Protein AF-A0A6M0D667-F1 (afdb_monomer_lite)

Structure (mmCIF, N/CA/C/O backbone):
data_AF-A0A6M0D667-F1
#
_entry.id   AF-A0A6M0D667-F1
#
loop_
_atom_site.group_PDB
_atom_site.id
_atom_site.type_symbol
_atom_site.label_atom_id
_atom_site.label_alt_id
_atom_site.label_comp_id
_atom_site.label_asym_id
_atom_site.label_entity_id
_atom_site.label_seq_id
_atom_site.pdbx_PDB_ins_code
_atom_site.Cartn_x
_atom_site.Cartn_y
_atom_site.Cartn_z
_atom_site.occupancy
_atom_site.B_iso_or_equiv
_atom_site.auth_seq_id
_atom_site.auth_comp_id
_atom_site.auth_asym_id
_atom_site.auth_atom_id
_atom_site.pdbx_PDB_model_num
ATOM 1 N N . MET A 1 1 ? -19.187 -8.708 -7.357 1.00 51.22 1 MET A N 1
ATOM 2 C CA . MET A 1 1 ? -18.278 -7.816 -6.612 1.00 51.22 1 MET A CA 1
ATOM 3 C C . MET A 1 1 ? -16.925 -7.971 -7.276 1.00 51.22 1 MET A C 1
ATOM 5 O O . MET A 1 1 ? -16.500 -9.107 -7.421 1.00 51.22 1 MET A O 1
ATOM 9 N N . PHE A 1 2 ? -16.351 -6.899 -7.822 1.00 58.12 2 PHE A N 1
ATOM 10 C CA . PHE A 1 2 ? -15.000 -6.955 -8.384 1.00 58.12 2 PHE A CA 1
ATOM 11 C C . PHE A 1 2 ? -14.034 -6.822 -7.212 1.00 58.12 2 PHE A C 1
ATOM 13 O O . PHE A 1 2 ? -14.006 -5.775 -6.568 1.00 58.12 2 PHE A O 1
ATOM 20 N N . GLU A 1 3 ? -13.338 -7.901 -6.878 1.00 68.81 3 GLU A N 1
ATOM 21 C CA . GLU A 1 3 ? -12.228 -7.846 -5.934 1.00 68.81 3 GLU A CA 1
ATOM 22 C C . GLU A 1 3 ? -10.973 -7.431 -6.694 1.00 68.81 3 GLU A C 1
ATOM 24 O O . GLU A 1 3 ? -10.754 -7.84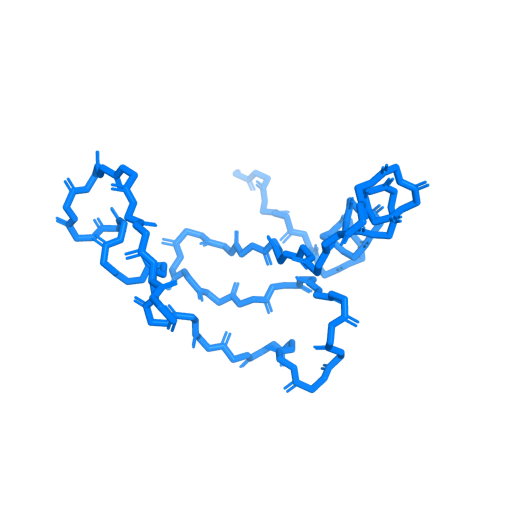8 -7.831 1.00 68.81 3 GLU A O 1
ATOM 29 N N . LEU A 1 4 ? -10.194 -6.548 -6.077 1.00 81.81 4 LEU A N 1
ATOM 30 C CA . LEU A 1 4 ? -8.875 -6.194 -6.571 1.00 81.81 4 LEU A CA 1
ATOM 31 C C . LEU A 1 4 ? -7.988 -7.437 -6.410 1.00 81.81 4 LEU A C 1
ATOM 33 O O . LEU A 1 4 ? -7.912 -7.977 -5.307 1.00 81.81 4 LEU A O 1
ATOM 37 N N . ASP A 1 5 ? -7.346 -7.902 -7.477 1.00 89.62 5 ASP A N 1
ATOM 38 C CA . ASP A 1 5 ? -6.354 -8.972 -7.384 1.00 89.62 5 ASP A CA 1
ATOM 39 C C . ASP A 1 5 ? -4.948 -8.404 -7.122 1.00 89.62 5 ASP A C 1
ATOM 41 O O . ASP A 1 5 ? -4.721 -7.190 -7.125 1.00 89.62 5 ASP A O 1
ATOM 45 N N . HIS A 1 6 ? -3.999 -9.296 -6.835 1.00 94.25 6 HIS A N 1
ATOM 46 C CA . HIS A 1 6 ? -2.618 -8.919 -6.529 1.00 94.25 6 HIS A CA 1
ATOM 47 C C . HIS A 1 6 ? -1.921 -8.197 -7.685 1.00 94.25 6 HIS A C 1
ATOM 49 O O . HIS A 1 6 ? -1.123 -7.296 -7.439 1.00 94.25 6 HIS A O 1
ATOM 55 N N . GLU A 1 7 ? -2.212 -8.583 -8.928 1.00 95.25 7 GLU A N 1
ATOM 56 C CA . GLU A 1 7 ? -1.575 -8.008 -10.113 1.00 95.25 7 GLU A CA 1
ATOM 57 C C . GLU A 1 7 ? -1.983 -6.543 -10.272 1.00 95.25 7 GLU A C 1
ATOM 59 O O . GLU A 1 7 ? -1.128 -5.657 -10.293 1.00 95.25 7 GLU A O 1
ATOM 64 N N . LEU A 1 8 ? -3.289 -6.263 -10.246 1.00 95.44 8 LEU A N 1
ATOM 65 C CA . LEU A 1 8 ? -3.789 -4.895 -10.317 1.00 95.44 8 LEU A CA 1
ATOM 66 C C . LEU A 1 8 ? -3.346 -4.057 -9.109 1.00 95.44 8 LEU A C 1
ATOM 68 O O . LEU A 1 8 ? -3.035 -2.873 -9.256 1.00 95.44 8 LEU A O 1
ATOM 72 N N . ALA A 1 9 ? -3.320 -4.645 -7.909 1.00 96.38 9 ALA A N 1
ATOM 73 C CA . ALA A 1 9 ? -2.854 -3.956 -6.709 1.00 96.38 9 ALA A CA 1
ATOM 74 C C . ALA A 1 9 ? -1.394 -3.508 -6.837 1.00 96.38 9 ALA A C 1
ATOM 76 O O . ALA A 1 9 ? -1.069 -2.373 -6.478 1.00 96.38 9 ALA A O 1
ATOM 77 N N . GLN A 1 10 ? -0.528 -4.383 -7.351 1.00 97.69 10 GLN A N 1
ATOM 78 C CA . GLN A 1 10 ? 0.883 -4.074 -7.536 1.00 97.69 10 GLN A CA 1
ATOM 79 C C . GLN A 1 10 ? 1.086 -3.030 -8.641 1.00 97.69 10 GLN A C 1
ATOM 81 O O . GLN A 1 10 ? 1.804 -2.060 -8.416 1.00 97.69 10 GLN A O 1
ATOM 86 N N . ASP A 1 11 ? 0.363 -3.130 -9.760 1.00 97.38 11 ASP A N 1
ATOM 87 C CA . ASP A 1 11 ? 0.382 -2.126 -10.835 1.00 97.38 11 ASP A CA 1
ATOM 88 C C . ASP A 1 11 ? 0.045 -0.711 -10.330 1.00 97.38 11 ASP A C 1
ATOM 90 O O . ASP A 1 11 ? 0.632 0.286 -10.765 1.00 97.38 11 ASP A O 1
ATOM 94 N N . ILE A 1 12 ? -0.920 -0.602 -9.410 1.00 96.69 12 ILE A N 1
ATOM 95 C CA . ILE A 1 12 ? -1.288 0.672 -8.778 1.00 96.69 12 ILE A CA 1
ATOM 96 C C . ILE A 1 12 ? -0.137 1.198 -7.921 1.00 96.69 12 ILE A C 1
ATOM 98 O O . ILE A 1 12 ? 0.188 2.384 -8.006 1.00 96.69 12 ILE A O 1
ATOM 102 N N . VAL A 1 13 ? 0.468 0.337 -7.100 1.00 97.44 13 VAL A N 1
ATOM 103 C CA . VAL A 1 13 ? 1.595 0.710 -6.237 1.00 97.44 13 VAL A CA 1
ATOM 104 C C . VAL A 1 13 ? 2.783 1.184 -7.064 1.00 97.44 13 VAL A C 1
ATOM 106 O O . VAL A 1 13 ? 3.300 2.271 -6.805 1.00 97.44 13 VAL A O 1
ATOM 109 N N . ASP A 1 14 ? 3.158 0.432 -8.094 1.00 97.38 14 ASP A N 1
ATOM 110 C CA . ASP A 1 14 ? 4.300 0.742 -8.950 1.00 97.38 14 ASP A CA 1
ATOM 111 C C . ASP A 1 14 ? 4.104 2.091 -9.658 1.00 97.38 14 ASP A C 1
ATOM 113 O O . ASP A 1 14 ? 4.995 2.945 -9.661 1.00 97.38 14 ASP A O 1
ATOM 117 N N . ARG A 1 15 ? 2.899 2.346 -10.190 1.00 97.69 15 ARG A N 1
ATOM 118 C CA . ARG A 1 15 ? 2.551 3.644 -10.794 1.00 97.69 15 ARG A CA 1
ATOM 119 C C . ARG A 1 15 ? 2.555 4.785 -9.784 1.00 97.69 15 ARG A C 1
ATOM 121 O O . ARG A 1 15 ? 3.006 5.879 -10.117 1.00 97.69 15 ARG A O 1
ATOM 128 N N . ALA A 1 16 ? 2.046 4.561 -8.574 1.00 97.62 16 ALA A N 1
ATOM 129 C CA . ALA A 1 16 ? 2.023 5.582 -7.534 1.00 97.62 16 ALA A CA 1
ATOM 130 C C . ALA A 1 16 ? 3.445 5.946 -7.083 1.00 97.62 16 ALA A C 1
ATOM 132 O O . ALA A 1 16 ? 3.774 7.127 -6.994 1.00 97.62 16 ALA A O 1
ATOM 133 N N . MET A 1 17 ? 4.308 4.953 -6.869 1.00 97.31 17 MET A N 1
ATOM 134 C CA . MET A 1 17 ? 5.701 5.151 -6.459 1.00 97.31 17 MET A CA 1
ATOM 135 C C . MET A 1 17 ? 6.592 5.742 -7.553 1.00 97.31 17 MET A C 1
ATOM 137 O O . MET A 1 17 ? 7.592 6.382 -7.245 1.00 97.31 17 MET A O 1
ATOM 141 N N . ALA A 1 18 ? 6.222 5.604 -8.829 1.00 97.69 18 ALA A N 1
ATOM 142 C CA . ALA A 1 18 ? 6.893 6.326 -9.911 1.00 97.69 18 ALA A CA 1
ATOM 143 C C . ALA A 1 18 ? 6.714 7.858 -9.815 1.00 97.69 18 ALA A C 1
ATOM 145 O O . ALA A 1 18 ? 7.452 8.605 -10.457 1.00 97.69 18 ALA A O 1
ATOM 146 N N . ILE A 1 19 ? 5.732 8.329 -9.035 1.00 97.44 19 ILE A N 1
ATOM 147 C CA . ILE A 1 19 ? 5.370 9.746 -8.877 1.00 97.44 19 ILE A CA 1
ATOM 148 C C . ILE A 1 19 ? 5.656 10.233 -7.449 1.00 97.44 19 ILE A C 1
ATOM 150 O O . ILE A 1 19 ? 6.110 11.360 -7.251 1.00 97.44 19 ILE A O 1
ATOM 154 N N . LEU A 1 20 ? 5.365 9.401 -6.447 1.00 94.88 20 LEU A N 1
ATOM 155 C CA . LEU A 1 20 ? 5.472 9.733 -5.032 1.00 94.88 20 LEU A CA 1
ATOM 156 C C . LEU A 1 20 ? 6.830 9.290 -4.470 1.00 94.88 20 LEU A C 1
ATOM 158 O O . LEU A 1 20 ? 7.191 8.125 -4.619 1.00 94.88 20 LEU A O 1
ATOM 162 N N . PRO A 1 21 ? 7.554 10.151 -3.733 1.00 93.69 21 PRO A N 1
ATOM 163 C CA . PRO A 1 21 ? 8.820 9.790 -3.092 1.00 93.69 21 PRO A CA 1
ATOM 164 C C . PRO A 1 21 ? 8.606 9.015 -1.775 1.00 93.69 21 PRO A C 1
ATOM 166 O O . PRO A 1 21 ? 9.346 9.202 -0.811 1.00 93.69 21 PRO A O 1
ATOM 169 N N . TYR A 1 22 ? 7.569 8.178 -1.710 1.00 91.94 22 TYR A N 1
ATOM 170 C CA . TYR A 1 22 ? 7.163 7.438 -0.518 1.00 91.94 22 TYR A CA 1
ATOM 171 C C . TYR A 1 22 ? 6.756 6.015 -0.884 1.00 91.94 22 TYR A C 1
ATOM 173 O O . TYR A 1 22 ? 6.235 5.770 -1.970 1.00 91.94 22 TYR A O 1
ATOM 181 N N . ASN A 1 23 ? 6.944 5.088 0.056 1.00 92.19 23 ASN A N 1
ATOM 182 C CA . ASN A 1 23 ? 6.445 3.727 -0.080 1.00 92.19 23 ASN A CA 1
ATOM 183 C C . ASN A 1 23 ? 4.908 3.710 -0.007 1.00 92.19 23 ASN A C 1
ATOM 185 O O . ASN A 1 23 ? 4.316 4.272 0.918 1.00 92.19 23 ASN A O 1
ATOM 189 N N . VAL A 1 24 ? 4.270 3.042 -0.966 1.00 95.38 24 VAL A N 1
ATOM 190 C CA . VAL A 1 24 ? 2.811 2.938 -1.078 1.00 95.38 24 VAL A CA 1
ATOM 191 C C . VAL A 1 24 ? 2.380 1.489 -0.878 1.00 95.38 24 VAL A C 1
ATOM 193 O O . VAL A 1 24 ? 3.074 0.548 -1.255 1.00 95.38 24 VAL A O 1
ATOM 196 N N . ASN A 1 25 ? 1.207 1.308 -0.273 1.00 94.62 25 ASN A N 1
ATOM 197 C CA . ASN A 1 25 ? 0.582 0.005 -0.088 1.00 94.62 25 ASN A CA 1
ATOM 198 C C . ASN A 1 25 ? -0.874 0.058 -0.544 1.00 94.62 25 ASN A C 1
ATOM 200 O O . ASN A 1 25 ? -1.568 1.041 -0.281 1.00 94.62 25 ASN A O 1
ATOM 204 N N . VAL A 1 26 ? -1.346 -1.027 -1.152 1.00 95.00 26 VAL A N 1
ATOM 205 C CA . VAL A 1 26 ? -2.755 -1.248 -1.491 1.00 95.00 26 VAL A CA 1
ATOM 206 C C . VAL A 1 26 ? -3.240 -2.492 -0.755 1.00 95.00 26 VAL A C 1
ATOM 208 O O . VAL A 1 26 ? -2.532 -3.497 -0.678 1.00 95.00 26 VAL A O 1
ATOM 211 N N . MET A 1 27 ? -4.439 -2.416 -0.184 1.00 92.56 27 MET A N 1
ATOM 212 C CA . MET A 1 27 ? -5.001 -3.441 0.694 1.00 92.56 27 MET A CA 1
ATOM 213 C C . MET A 1 27 ? -6.467 -3.732 0.366 1.00 92.56 27 MET A C 1
ATOM 215 O O . MET A 1 27 ? -7.164 -2.870 -0.171 1.00 92.56 27 MET A O 1
ATOM 219 N N . ASP A 1 28 ? -6.933 -4.929 0.715 1.00 90.69 28 ASP A N 1
ATOM 220 C CA . ASP A 1 28 ? -8.347 -5.293 0.631 1.00 90.69 28 ASP A CA 1
ATOM 221 C C . ASP A 1 28 ? -9.185 -4.694 1.781 1.00 90.69 28 ASP A C 1
ATOM 223 O O . ASP A 1 28 ? -8.681 -4.030 2.692 1.00 90.69 28 ASP A O 1
ATOM 227 N N . SER A 1 29 ? -10.494 -4.965 1.767 1.00 87.38 29 SER A N 1
ATOM 228 C CA . SER A 1 29 ? -11.432 -4.509 2.810 1.00 87.38 29 SER A CA 1
ATOM 229 C C . SER A 1 29 ? -11.162 -5.076 4.210 1.00 87.38 29 SER A C 1
ATOM 231 O O . SER A 1 29 ? -11.755 -4.614 5.182 1.00 87.38 29 SER A O 1
ATOM 233 N N . GLN A 1 30 ? -10.300 -6.086 4.321 1.00 87.38 30 GLN A N 1
ATOM 234 C CA . GLN A 1 30 ? -9.896 -6.716 5.572 1.00 87.38 30 GLN A CA 1
ATOM 235 C C . GLN A 1 30 ? -8.512 -6.223 6.029 1.00 87.38 30 GLN A C 1
ATOM 237 O O . GLN A 1 30 ? -8.017 -6.657 7.072 1.00 87.38 30 GLN A O 1
ATOM 242 N N . GLY A 1 31 ? -7.871 -5.325 5.276 1.00 89.75 31 GLY A N 1
ATOM 243 C CA . GLY A 1 31 ? -6.541 -4.802 5.571 1.00 89.75 31 GLY A CA 1
ATOM 244 C C . GLY A 1 31 ? -5.401 -5.762 5.217 1.00 89.75 31 GLY A C 1
ATOM 245 O O . GLY A 1 31 ? -4.293 -5.577 5.728 1.00 89.75 31 GLY A O 1
ATOM 246 N N . LEU A 1 32 ? -5.650 -6.786 4.389 1.00 92.62 32 LEU A N 1
ATOM 247 C CA . LEU A 1 32 ? -4.598 -7.611 3.794 1.00 92.62 32 LEU A CA 1
ATOM 248 C C . LEU A 1 32 ? -3.912 -6.814 2.686 1.00 92.62 32 LEU A C 1
ATOM 250 O O . LEU A 1 32 ? -4.576 -6.307 1.786 1.00 92.62 32 LEU A O 1
ATOM 254 N N . ILE A 1 33 ? -2.589 -6.707 2.742 1.00 95.12 33 ILE A N 1
ATOM 255 C CA . ILE A 1 33 ? -1.812 -6.007 1.720 1.00 95.12 33 ILE A CA 1
ATOM 256 C C . ILE A 1 33 ? -1.734 -6.874 0.463 1.00 95.12 33 ILE A C 1
ATOM 258 O O . ILE A 1 33 ? -1.154 -7.963 0.485 1.00 95.12 33 ILE A O 1
ATOM 262 N 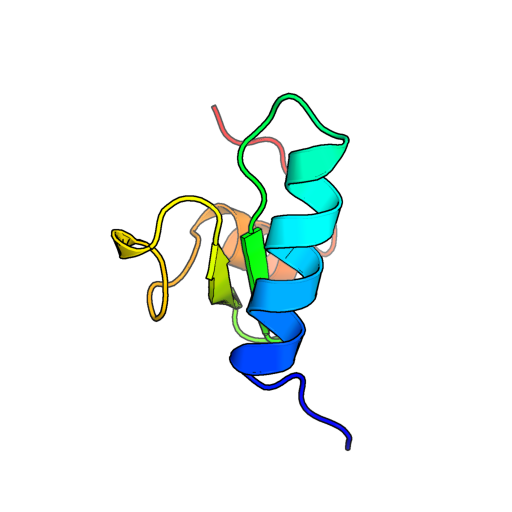N . LEU A 1 34 ? -2.289 -6.354 -0.630 1.00 95.56 34 LEU A N 1
ATOM 263 C CA . LEU A 1 34 ? -2.307 -6.999 -1.941 1.00 95.56 34 LEU A CA 1
ATOM 264 C C . LEU A 1 34 ? -1.130 -6.553 -2.816 1.00 95.56 34 LEU A C 1
ATOM 266 O O . LEU A 1 34 ? -0.588 -7.372 -3.552 1.00 95.56 34 LEU A O 1
ATOM 270 N N . GLY A 1 35 ? -0.713 -5.289 -2.682 1.00 96.81 35 GLY A N 1
ATOM 271 C CA . GLY A 1 35 ? 0.446 -4.709 -3.362 1.00 96.81 35 GLY A CA 1
ATOM 272 C C . GLY A 1 35 ? 1.227 -3.785 -2.429 1.00 96.81 35 GLY A C 1
ATOM 273 O O . GLY A 1 35 ? 0.643 -3.128 -1.559 1.00 96.81 35 GLY A O 1
ATOM 274 N N . SER A 1 36 ? 2.547 -3.737 -2.590 1.00 97.06 36 SER A N 1
ATOM 275 C CA . SER A 1 36 ? 3.439 -2.953 -1.728 1.00 97.06 36 SER A CA 1
ATOM 276 C C . SER A 1 36 ? 4.729 -2.575 -2.444 1.00 97.06 36 SER A C 1
ATOM 278 O O . SER A 1 36 ? 5.238 -3.352 -3.249 1.00 97.06 36 SER A O 1
ATOM 280 N N . GLY A 1 37 ? 5.287 -1.407 -2.114 1.00 96.69 37 GLY A N 1
ATOM 281 C CA . GLY A 1 37 ? 6.660 -1.070 -2.494 1.00 96.69 37 GLY A CA 1
ATOM 282 C C . GLY A 1 37 ? 7.705 -1.913 -1.768 1.00 96.69 37 GLY A C 1
ATOM 283 O O . GLY A 1 37 ? 8.840 -2.017 -2.218 1.00 96.69 37 GLY A O 1
ATOM 284 N N . GLU A 1 38 ? 7.313 -2.565 -0.673 1.00 96.00 38 GLU A N 1
ATOM 285 C CA . GLU A 1 38 ? 8.142 -3.482 0.102 1.00 96.00 38 GLU A CA 1
ATOM 286 C C . GLU A 1 38 ? 7.570 -4.891 -0.048 1.00 96.00 38 GLU A C 1
ATOM 288 O O . GLU A 1 38 ? 6.652 -5.282 0.669 1.00 96.00 38 GLU A O 1
ATOM 293 N N . ALA A 1 39 ? 8.099 -5.686 -0.979 1.00 92.94 39 ALA A N 1
ATOM 294 C CA . ALA A 1 39 ? 7.523 -6.991 -1.329 1.00 92.94 39 ALA A CA 1
ATOM 295 C C . ALA A 1 39 ? 7.331 -7.9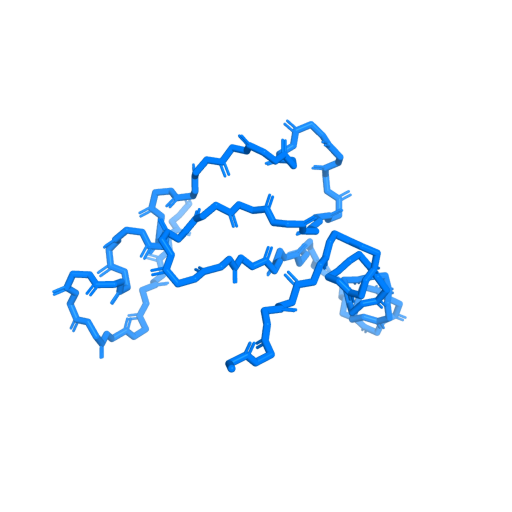41 -0.125 1.00 92.94 39 ALA A C 1
ATOM 297 O O . ALA A 1 39 ? 6.411 -8.757 -0.114 1.00 92.94 39 ALA A O 1
ATOM 298 N N . THR A 1 40 ? 8.151 -7.805 0.923 1.00 95.94 40 THR A N 1
ATOM 299 C CA . THR A 1 40 ? 8.048 -8.571 2.180 1.00 95.94 40 THR A CA 1
ATOM 300 C C . THR A 1 40 ? 6.755 -8.308 2.959 1.00 95.94 40 THR A C 1
ATOM 302 O O . THR A 1 40 ? 6.383 -9.104 3.819 1.00 95.94 40 THR A O 1
ATOM 305 N N . ARG A 1 41 ? 6.059 -7.205 2.667 1.00 94.75 41 ARG A N 1
ATOM 306 C CA . ARG A 1 41 ? 4.782 -6.816 3.272 1.00 94.75 41 ARG A CA 1
ATOM 307 C C . ARG A 1 41 ? 3.571 -7.441 2.581 1.00 94.75 41 ARG A C 1
ATOM 309 O O . ARG A 1 41 ? 2.487 -7.424 3.167 1.00 94.75 41 ARG A O 1
ATOM 316 N N . ILE A 1 42 ? 3.703 -7.948 1.357 1.00 95.19 42 ILE A N 1
ATOM 317 C CA . ILE A 1 42 ? 2.583 -8.569 0.636 1.00 95.19 42 ILE A CA 1
ATOM 318 C C . ILE A 1 42 ? 2.100 -9.791 1.429 1.00 95.19 42 ILE A C 1
ATOM 320 O O . ILE A 1 42 ? 2.901 -10.526 2.002 1.00 95.19 42 ILE A O 1
ATOM 324 N N . ASN A 1 43 ? 0.782 -9.995 1.491 1.00 94.44 43 ASN A N 1
ATOM 325 C CA . ASN A 1 43 ? 0.124 -11.015 2.319 1.00 94.44 43 ASN A CA 1
ATOM 326 C C . ASN A 1 43 ? 0.272 -10.827 3.840 1.00 94.44 43 ASN A C 1
ATOM 328 O O . ASN A 1 43 ? -0.036 -11.735 4.613 1.00 94.44 43 ASN A O 1
ATOM 332 N N . THR A 1 44 ? 0.687 -9.643 4.294 1.00 94.75 44 THR A N 1
ATOM 333 C CA . THR A 1 44 ? 0.634 -9.261 5.713 1.00 94.75 44 THR A CA 1
ATOM 334 C C . THR A 1 44 ? -0.522 -8.293 5.967 1.00 94.75 44 THR A C 1
ATOM 336 O O . THR A 1 44 ? -1.056 -7.679 5.039 1.00 94.75 44 THR A O 1
ATOM 339 N N . ARG A 1 45 ? -0.946 -8.162 7.229 1.00 91.06 45 ARG A N 1
ATOM 340 C CA . ARG A 1 45 ? -1.962 -7.179 7.631 1.00 91.06 45 ARG A CA 1
ATOM 341 C C . ARG A 1 45 ? -1.287 -5.914 8.131 1.00 91.06 45 ARG A C 1
ATOM 343 O O . ARG A 1 45 ? -0.358 -5.990 8.927 1.00 91.06 45 ARG A O 1
ATOM 350 N N . HIS A 1 46 ? -1.791 -4.759 7.713 1.00 86.06 46 HIS A N 1
ATOM 351 C CA . HIS A 1 46 ? -1.286 -3.482 8.206 1.00 86.06 46 HIS A CA 1
ATOM 352 C C . HIS A 1 46 ? -2.028 -3.050 9.476 1.00 86.06 46 HIS A C 1
ATOM 354 O O . HIS A 1 46 ? -3.255 -2.974 9.481 1.00 86.06 46 HIS A O 1
ATOM 360 N N . GLU A 1 47 ? -1.309 -2.709 10.543 1.00 83.31 47 GLU A N 1
ATOM 361 C CA . GLU A 1 47 ? -1.932 -2.274 11.804 1.00 83.31 47 GLU A CA 1
ATOM 362 C C . GLU A 1 47 ? -2.739 -0.982 11.626 1.00 83.31 47 GLU A C 1
ATOM 364 O O . GLU A 1 47 ? -3.897 -0.903 12.041 1.00 83.31 47 GLU A O 1
ATOM 369 N N . GLY A 1 48 ? -2.192 -0.010 10.887 1.00 84.56 48 GLY A N 1
ATOM 370 C CA . GLY A 1 48 ? -2.913 1.221 10.556 1.00 84.56 48 GLY A CA 1
ATOM 371 C C . GLY A 1 48 ? -4.201 0.968 9.766 1.00 84.56 48 GLY A C 1
ATOM 372 O O . GLY A 1 48 ? -5.184 1.676 9.953 1.00 84.56 48 GLY A O 1
ATOM 373 N N . ALA A 1 49 ? -4.243 -0.087 8.943 1.00 84.75 49 ALA A N 1
ATOM 374 C CA . ALA A 1 49 ? -5.457 -0.448 8.212 1.00 84.75 49 ALA A CA 1
ATOM 375 C C . ALA A 1 49 ? -6.564 -0.924 9.149 1.00 84.75 49 ALA A C 1
ATOM 377 O O . ALA A 1 49 ? -7.714 -0.528 8.992 1.00 84.75 49 ALA A O 1
ATOM 378 N N . GLN A 1 50 ? -6.218 -1.731 10.153 1.00 84.50 50 GLN A N 1
ATOM 379 C CA . GLN A 1 50 ? -7.189 -2.186 11.144 1.00 84.50 50 GLN A CA 1
ATOM 380 C C . GLN A 1 50 ? -7.776 -1.007 11.923 1.00 84.50 50 GLN A C 1
ATOM 382 O O . GLN A 1 50 ? -8.980 -0.969 12.168 1.00 84.50 50 GLN A O 1
ATOM 387 N N . LEU A 1 51 ? -6.952 -0.006 12.247 1.00 86.50 51 LEU A N 1
ATOM 388 C CA . LEU A 1 51 ? -7.417 1.213 12.906 1.00 86.50 51 LEU A CA 1
ATOM 389 C C . LEU A 1 51 ? -8.351 2.037 12.013 1.00 86.50 51 LEU A C 1
ATOM 391 O O . LEU A 1 51 ? -9.379 2.508 12.501 1.00 86.50 51 LEU A O 1
ATOM 395 N N . VAL A 1 52 ? -8.044 2.177 10.720 1.00 87.62 52 VAL A N 1
ATOM 396 C CA . VAL A 1 52 ? -8.927 2.845 9.747 1.00 87.62 52 VAL A CA 1
ATOM 397 C C . VAL A 1 52 ? -10.251 2.095 9.611 1.00 87.62 52 VAL A C 1
ATOM 399 O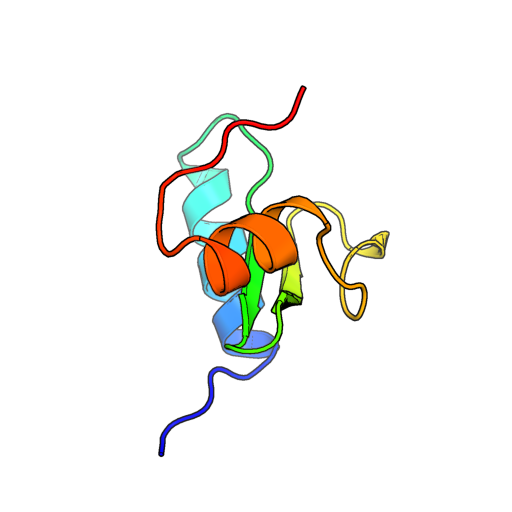 O . VAL A 1 52 ? -11.307 2.718 9.680 1.00 87.62 52 VAL A O 1
ATOM 402 N N . LEU A 1 53 ? -10.218 0.767 9.474 1.00 85.06 53 LEU A N 1
ATOM 403 C CA . LEU A 1 53 ? -11.420 -0.063 9.352 1.00 85.06 53 LEU A CA 1
ATOM 404 C C . LEU A 1 53 ? -12.297 0.010 10.610 1.00 85.06 53 LEU A C 1
ATOM 406 O O . LEU A 1 53 ? -13.520 0.069 10.497 1.00 85.06 53 LEU A O 1
ATOM 410 N N . ALA A 1 54 ? -11.687 0.062 11.796 1.00 85.19 54 ALA A N 1
ATOM 411 C CA . ALA A 1 54 ? -12.408 0.168 13.061 1.00 85.19 54 ALA A CA 1
ATOM 412 C C . ALA A 1 54 ? -13.004 1.564 13.308 1.00 85.19 54 ALA A C 1
ATOM 414 O O . ALA A 1 54 ? -14.087 1.674 13.877 1.00 85.19 54 ALA A O 1
ATOM 415 N N . ASN A 1 55 ? -12.307 2.630 12.902 1.00 86.81 55 ASN A N 1
ATOM 416 C CA . ASN A 1 55 ? -12.660 4.006 13.278 1.00 86.81 55 ASN A CA 1
ATOM 417 C C . ASN A 1 55 ? -13.216 4.852 12.122 1.00 86.81 55 ASN A C 1
ATOM 419 O O . ASN A 1 55 ? -13.617 5.990 12.353 1.00 86.81 55 ASN A O 1
ATOM 423 N N . GLN A 1 56 ? -13.206 4.330 10.892 1.00 85.44 56 GLN A N 1
ATOM 424 C CA . GLN A 1 56 ? -13.657 5.000 9.663 1.00 85.44 56 GLN A CA 1
ATOM 425 C C . GLN A 1 56 ? -13.089 6.416 9.483 1.00 85.44 56 GLN A C 1
ATOM 427 O O . GLN A 1 56 ? -13.760 7.327 8.998 1.00 85.44 56 GLN A O 1
ATOM 432 N N . ARG A 1 57 ? -11.832 6.610 9.885 1.00 86.38 57 ARG A N 1
ATOM 433 C CA . ARG A 1 57 ? -11.137 7.897 9.821 1.00 86.38 57 ARG A CA 1
ATOM 434 C C . ARG A 1 57 ? -9.726 7.727 9.283 1.00 86.38 57 ARG A C 1
ATOM 436 O O . ARG A 1 57 ? -9.166 6.637 9.355 1.00 86.38 57 ARG A O 1
ATOM 443 N N . ILE A 1 58 ? -9.142 8.826 8.815 1.00 87.19 58 ILE A N 1
ATOM 444 C CA . ILE A 1 58 ? -7.715 8.883 8.490 1.00 87.19 58 ILE A CA 1
ATOM 445 C C . ILE A 1 58 ? -6.919 8.680 9.785 1.00 87.19 58 ILE A C 1
ATOM 447 O O . ILE A 1 58 ? -7.211 9.305 10.809 1.00 87.19 58 ILE A O 1
ATOM 451 N N . VAL A 1 59 ? -5.942 7.778 9.738 1.00 87.25 59 VAL A N 1
ATOM 452 C CA . VAL A 1 59 ? -5.034 7.476 10.845 1.00 87.25 59 VAL A CA 1
ATOM 453 C C . VAL A 1 59 ? -3.610 7.711 10.360 1.00 87.25 59 VAL A C 1
ATOM 455 O O . VAL A 1 59 ? -3.214 7.181 9.326 1.00 87.25 59 VAL A O 1
ATOM 458 N N . GLU A 1 60 ? -2.871 8.511 11.116 1.00 85.62 60 GLU A N 1
ATOM 459 C CA . GLU A 1 60 ? -1.425 8.667 10.993 1.00 85.62 60 GLU A CA 1
ATOM 460 C C . GL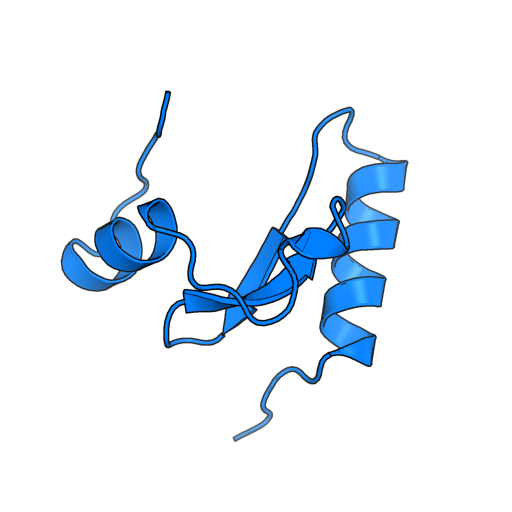U A 1 60 ? -0.763 7.677 11.961 1.00 85.62 60 GLU A C 1
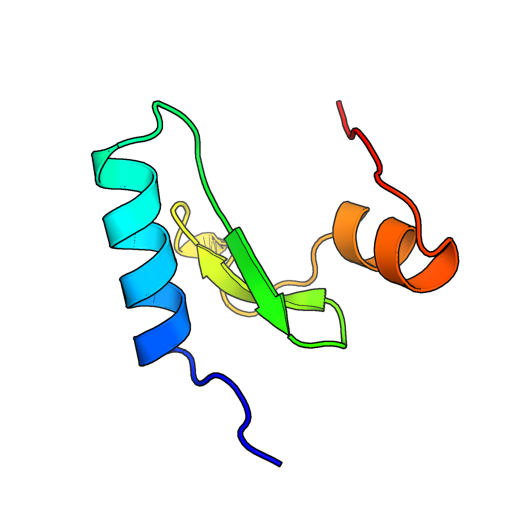ATOM 462 O O . GLU A 1 60 ? -1.241 7.504 13.086 1.00 85.62 60 GLU A O 1
ATOM 467 N N . ILE A 1 61 ? 0.264 6.971 11.492 1.00 79.25 61 ILE A N 1
ATOM 468 C CA . ILE A 1 61 ? 1.058 6.010 12.267 1.00 79.25 61 ILE A CA 1
ATOM 469 C C . ILE A 1 61 ? 2.511 6.481 12.164 1.00 79.25 61 ILE A C 1
ATOM 471 O O . ILE A 1 61 ? 2.957 6.734 11.042 1.00 79.25 61 ILE A O 1
ATOM 475 N N . ASP A 1 62 ? 3.194 6.610 13.305 1.00 69.06 62 ASP A N 1
ATOM 476 C CA . ASP A 1 62 ? 4.618 6.983 13.405 1.00 69.06 62 ASP A CA 1
ATOM 477 C C . ASP A 1 62 ? 5.564 5.863 12.933 1.00 69.06 62 ASP A C 1
ATOM 479 O O . ASP A 1 62 ? 5.257 4.671 13.186 1.00 69.06 62 ASP A O 1
#

Sequence (62 aa):
MFELDHELAQDIVDRAMAILPYNVNVMDSQGLILGSGEATRINTRHEGAQLVLANQRIVEID

Secondary structure (DSSP, 8-state):
--PPPHHHHHHHHHHHHTT-SS--EEE-TT-BEEEESSGGGTT-B-HHHHHHHHH-S-----

pLDDT: mean 89.91, std 9.04, range [51.22, 97.69]

InterPro domains:
  IPR008599 Putative sugar diacid recognition [PF05651] (4-62)

Radius of gyration: 11.66 Å; chains: 1; bounding box: 27×21×24 Å

Foldseek 3Di:
DDWDALVNQQVVQVVVVVPDVDKDFDAGLQQQTSHTPPPVSHRPHDPLSVVCSVPVDDDDDD

Organism: NCBI:txid2708063